Protein AF-A0A2G2XUZ1-F1 (afdb_monomer)

Solvent-accessible surface area (backbone atoms only — not comparable to full-atom values): 5149 Å² total; per-residue (Å²): 131,86,77,81,63,72,85,73,57,52,65,73,58,46,40,56,50,50,75,66,54,84,50,68,68,59,45,51,59,49,35,68,72,42,72,66,45,32,66,45,54,55,56,80,91,45,57,86,70,44,77,84,48,66,64,47,69,61,81,85,86,74,97,62,103,68,83,64,71,45,66,75,82,77,83,80,130

Nearest PDB structures (foldseek):
  2p1n-assembly3_B  TM=9.030E-0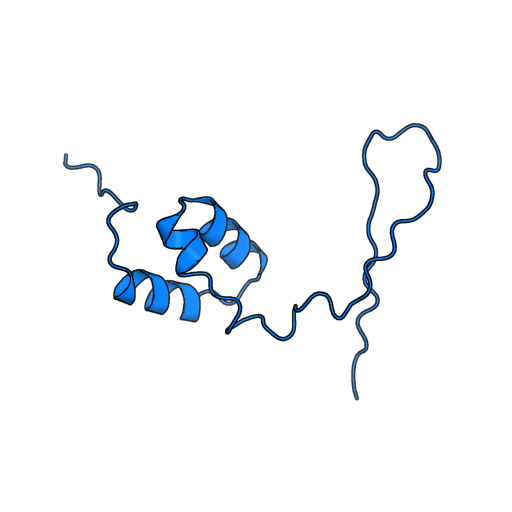1  e=3.664E-01  Arabidopsis thaliana
  6bro-assembly2_D  TM=7.745E-01  e=8.208E-01  Oryza sativa Japonica Group
  6bro-assembly1_B  TM=7.752E-01  e=9.389E-01  Oryza sativa Japonica Group
  7sa1-assembly2_D  TM=7.728E-01  e=1.074E+00  Oryza sativa Japonica Group
  6brq-assembly2_D  TM=7.975E-01  e=2.573E+00  Oryza sativa Japonica Group

Structure (mmCIF, N/CA/C/O backbone):
data_AF-A0A2G2XUZ1-F1
#
_entry.id   AF-A0A2G2XUZ1-F1
#
loop_
_atom_site.group_PDB
_atom_site.id
_atom_site.type_symbol
_atom_site.label_atom_id
_atom_site.label_alt_id
_atom_site.label_comp_id
_atom_site.label_asym_id
_atom_site.label_entity_id
_atom_site.label_seq_id
_atom_site.pdbx_PDB_ins_code
_atom_site.Cartn_x
_atom_site.Cartn_y
_atom_site.Cartn_z
_atom_site.occupancy
_atom_site.B_iso_or_equiv
_atom_site.auth_seq_id
_atom_site.auth_comp_id
_atom_site.auth_asym_id
_atom_site.auth_atom_id
_atom_site.pdbx_PDB_model_num
ATOM 1 N N . MET A 1 1 ? -32.850 -4.456 -7.385 1.00 47.56 1 MET A N 1
ATOM 2 C CA . MET A 1 1 ? -31.601 -5.149 -7.006 1.00 47.56 1 MET A CA 1
ATOM 3 C C . MET A 1 1 ? -30.657 -4.081 -6.486 1.00 47.56 1 MET A C 1
ATOM 5 O O . MET A 1 1 ? -30.265 -3.226 -7.268 1.00 47.56 1 MET A O 1
ATOM 9 N N . ALA A 1 2 ? -30.433 -4.010 -5.173 1.00 63.75 2 ALA A N 1
ATOM 10 C CA . ALA A 1 2 ? -29.563 -2.981 -4.608 1.00 63.75 2 ALA A CA 1
ATOM 11 C C . ALA A 1 2 ? -28.125 -3.265 -5.052 1.00 63.75 2 ALA A C 1
ATOM 13 O O . ALA A 1 2 ? -27.606 -4.356 -4.819 1.00 63.75 2 ALA A O 1
ATOM 14 N N . VAL A 1 3 ? -27.510 -2.311 -5.746 1.00 68.31 3 VAL A N 1
ATOM 15 C CA . VAL A 1 3 ? -26.097 -2.393 -6.109 1.00 68.31 3 VAL A CA 1
ATOM 16 C C . VAL A 1 3 ? -25.322 -2.193 -4.813 1.00 68.31 3 VAL A C 1
ATOM 18 O O . VAL A 1 3 ? -25.466 -1.156 -4.171 1.00 68.31 3 VAL A O 1
ATOM 21 N N . ALA A 1 4 ? -24.567 -3.203 -4.381 1.00 73.06 4 ALA A N 1
ATOM 22 C CA . ALA A 1 4 ? -23.761 -3.089 -3.173 1.00 73.06 4 ALA A CA 1
ATOM 23 C C . ALA A 1 4 ? -22.747 -1.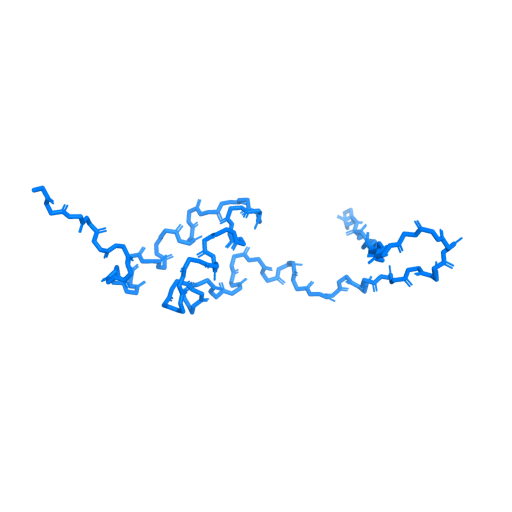951 -3.357 1.00 73.06 4 ALA A C 1
ATOM 25 O O . ALA A 1 4 ? -21.876 -2.025 -4.228 1.00 73.06 4 ALA A O 1
ATOM 26 N N . ASN A 1 5 ? -22.882 -0.885 -2.563 1.00 77.19 5 ASN A N 1
ATOM 27 C CA . ASN A 1 5 ? -21.981 0.256 -2.626 1.00 77.19 5 ASN A CA 1
ATOM 28 C C . ASN A 1 5 ? -20.694 -0.052 -1.853 1.00 77.19 5 ASN A C 1
ATOM 30 O O . ASN A 1 5 ? -20.528 0.316 -0.693 1.00 77.19 5 ASN A O 1
ATOM 34 N N . TRP A 1 6 ? -19.760 -0.733 -2.513 1.00 75.44 6 TRP A N 1
ATOM 35 C CA . TRP A 1 6 ? -18.448 -1.059 -1.948 1.00 75.44 6 TRP A CA 1
ATOM 36 C C . TRP A 1 6 ? -17.616 0.180 -1.572 1.00 75.44 6 TRP A C 1
ATOM 38 O O . TRP A 1 6 ? -16.669 0.063 -0.796 1.00 75.44 6 TRP A O 1
ATOM 48 N N . ALA A 1 7 ? -17.973 1.374 -2.063 1.00 73.50 7 ALA A N 1
ATOM 49 C CA . ALA A 1 7 ? -17.322 2.617 -1.652 1.00 73.50 7 ALA A CA 1
ATOM 50 C C . ALA A 1 7 ? -17.663 3.024 -0.205 1.00 73.50 7 ALA A C 1
ATOM 52 O O . ALA A 1 7 ? -16.869 3.719 0.424 1.00 73.50 7 ALA A O 1
ATOM 53 N N . GLU A 1 8 ? -18.796 2.558 0.330 1.00 77.50 8 GLU A N 1
ATOM 54 C CA . GLU A 1 8 ? -19.243 2.791 1.714 1.00 77.50 8 GLU A CA 1
ATOM 55 C C . GLU A 1 8 ? -18.799 1.686 2.682 1.00 77.50 8 GLU A C 1
ATOM 57 O O . GLU A 1 8 ? -19.224 1.651 3.838 1.00 77.50 8 GLU A O 1
ATOM 62 N N . LEU A 1 9 ? -17.934 0.770 2.231 1.00 81.19 9 LEU A N 1
ATOM 63 C CA . LEU A 1 9 ? -17.374 -0.259 3.095 1.00 81.19 9 LEU A CA 1
ATOM 64 C C . LEU A 1 9 ? -16.701 0.396 4.310 1.00 81.19 9 LEU A C 1
ATOM 66 O O . LEU A 1 9 ? -15.893 1.317 4.161 1.00 81.19 9 LEU A O 1
ATOM 70 N N . SER A 1 10 ? -17.024 -0.083 5.514 1.00 85.69 10 SER A N 1
ATOM 71 C CA . SER A 1 10 ? -16.428 0.468 6.728 1.00 85.69 10 SER A CA 1
ATOM 72 C C . SER A 1 10 ? -14.908 0.316 6.695 1.00 85.69 10 SER A C 1
ATOM 74 O O . SER A 1 10 ? -14.355 -0.638 6.130 1.00 85.69 10 SER A O 1
ATOM 76 N N . LYS A 1 11 ? -14.219 1.271 7.319 1.00 82.38 11 LYS A N 1
ATOM 77 C CA . LYS A 1 11 ? -12.759 1.258 7.399 1.00 82.38 11 LYS A CA 1
ATOM 78 C C . LYS A 1 11 ? -12.250 -0.023 8.066 1.00 82.38 11 LYS A C 1
ATOM 80 O O . LYS A 1 11 ? -11.366 -0.675 7.527 1.00 82.38 11 LYS A O 1
ATOM 85 N N . ASP A 1 12 ? -12.889 -0.444 9.155 1.00 84.88 12 ASP A N 1
ATOM 86 C CA . ASP A 1 12 ? -12.517 -1.655 9.894 1.00 84.88 12 ASP A CA 1
ATOM 87 C C . ASP A 1 12 ? -12.569 -2.914 9.017 1.00 84.88 12 ASP A C 1
ATOM 89 O O . ASP A 1 12 ? -11.684 -3.769 9.078 1.00 84.88 12 ASP A O 1
ATOM 93 N N . LEU A 1 13 ? -13.588 -3.022 8.159 1.00 86.06 13 LEU A N 1
ATOM 94 C CA . LEU A 1 13 ? -13.725 -4.152 7.246 1.00 86.06 13 LEU A CA 1
ATOM 95 C C . LEU A 1 13 ? -12.708 -4.076 6.100 1.00 86.06 13 LEU A C 1
ATOM 97 O O . LEU A 1 13 ? -12.106 -5.091 5.747 1.00 86.06 13 LEU A O 1
ATOM 101 N N . SER A 1 14 ? -12.468 -2.876 5.570 1.00 83.75 14 SER A N 1
ATOM 102 C CA . SER A 1 14 ? -11.434 -2.620 4.558 1.00 83.75 14 SER A CA 1
ATOM 103 C C . SER A 1 14 ? -10.043 -3.015 5.064 1.00 83.75 14 SER A C 1
ATOM 105 O O . SER A 1 14 ? -9.284 -3.674 4.350 1.00 83.75 14 SER A O 1
ATOM 107 N N . ASP A 1 15 ? -9.738 -2.705 6.323 1.00 83.12 15 ASP A N 1
ATOM 108 C CA . ASP A 1 15 ? -8.464 -3.036 6.962 1.00 83.12 15 ASP A CA 1
ATOM 109 C C . ASP A 1 15 ? -8.301 -4.559 7.143 1.00 83.12 15 ASP A C 1
ATOM 111 O O . ASP A 1 15 ? -7.205 -5.102 6.969 1.00 83.12 15 ASP A O 1
ATOM 115 N N . VAL A 1 16 ? -9.388 -5.283 7.445 1.00 87.00 16 VAL A N 1
ATOM 116 C CA . VAL A 1 16 ? -9.383 -6.758 7.499 1.00 87.00 16 VAL A CA 1
ATOM 117 C C . VAL A 1 16 ? -9.169 -7.373 6.115 1.00 87.00 16 VAL A C 1
ATOM 119 O O . VAL A 1 16 ? -8.443 -8.364 6.006 1.00 87.00 16 VAL A O 1
ATOM 122 N N . ILE A 1 17 ? -9.770 -6.807 5.065 1.00 85.81 17 ILE A N 1
ATOM 123 C CA . ILE A 1 17 ? -9.579 -7.277 3.685 1.00 85.81 17 ILE A CA 1
ATOM 124 C C . ILE A 1 17 ? -8.127 -7.068 3.260 1.00 85.81 17 ILE A C 1
ATOM 126 O O . ILE A 1 17 ? -7.484 -8.024 2.828 1.00 85.81 17 ILE A O 1
ATOM 130 N N . VAL A 1 18 ? -7.580 -5.866 3.459 1.00 84.00 18 VAL A N 1
ATOM 131 C CA . VAL A 1 18 ? -6.188 -5.532 3.114 1.00 84.00 18 VAL A CA 1
ATOM 132 C C . VAL A 1 18 ? -5.191 -6.486 3.766 1.00 84.00 18 VAL A C 1
ATOM 134 O O . VAL A 1 18 ? -4.258 -6.934 3.106 1.00 84.00 18 VAL A O 1
ATOM 137 N N . LYS A 1 19 ? -5.402 -6.868 5.032 1.00 83.88 19 LYS A N 1
ATOM 138 C CA . LYS A 1 19 ? -4.554 -7.851 5.737 1.00 83.88 19 LYS A CA 1
ATOM 139 C C . LYS A 1 19 ? -4.589 -9.257 5.128 1.00 83.88 19 LYS A C 1
ATOM 141 O O . LYS A 1 19 ? -3.705 -10.063 5.408 1.00 83.88 19 LYS A O 1
ATOM 146 N N . ARG A 1 20 ? -5.609 -9.580 4.330 1.00 86.12 20 ARG A N 1
ATOM 147 C CA . ARG A 1 20 ? -5.751 -10.877 3.647 1.00 86.12 20 ARG A CA 1
ATOM 148 C C . ARG A 1 20 ? -5.187 -10.861 2.227 1.00 86.12 20 ARG A C 1
ATOM 150 O O . ARG A 1 20 ? -4.981 -11.937 1.667 1.00 86.12 20 ARG A O 1
ATOM 157 N N . VAL A 1 21 ? -4.919 -9.684 1.662 1.00 84.69 21 VAL A N 1
ATOM 158 C CA . VAL A 1 21 ? -4.309 -9.536 0.339 1.00 84.69 21 VAL A CA 1
ATOM 159 C C . VAL A 1 21 ? -2.815 -9.846 0.436 1.00 84.69 21 VAL A C 1
ATOM 161 O O . VAL A 1 21 ? -2.056 -9.123 1.075 1.00 84.69 21 VAL A O 1
ATOM 164 N N . LYS A 1 22 ? -2.398 -10.958 -0.179 1.00 81.19 22 LYS A N 1
ATOM 165 C CA . LYS A 1 22 ? -1.016 -11.469 -0.097 1.00 81.19 22 LYS A CA 1
ATOM 166 C C . LYS A 1 22 ? -0.137 -11.047 -1.273 1.00 81.19 22 LYS A C 1
ATOM 168 O O . LYS A 1 22 ? 1.083 -11.029 -1.133 1.00 81.19 22 LYS A O 1
ATOM 173 N N . LEU A 1 23 ? -0.745 -10.754 -2.421 1.00 81.75 23 LEU A N 1
ATOM 174 C CA . LEU A 1 23 ? -0.049 -10.351 -3.639 1.00 81.75 23 LEU A CA 1
ATOM 175 C C . LEU A 1 23 ? -0.014 -8.829 -3.749 1.00 81.75 23 LEU A C 1
ATOM 177 O O . LEU A 1 23 ? -0.975 -8.143 -3.397 1.00 81.75 23 LEU A O 1
ATOM 181 N N . ILE A 1 24 ? 1.107 -8.295 -4.232 1.00 77.88 24 ILE A N 1
ATOM 182 C CA . ILE A 1 24 ? 1.281 -6.845 -4.362 1.00 77.88 24 ILE A CA 1
ATOM 183 C C . ILE A 1 24 ? 0.418 -6.285 -5.493 1.00 77.88 24 ILE A C 1
ATOM 185 O O . ILE A 1 24 ? -0.089 -5.171 -5.389 1.00 77.88 24 ILE A O 1
ATOM 189 N N . GLU A 1 25 ? 0.215 -7.066 -6.549 1.00 81.56 25 GLU A N 1
ATOM 190 C CA . GLU A 1 25 ? -0.626 -6.719 -7.689 1.00 81.56 25 GLU A CA 1
ATOM 191 C C . GLU A 1 25 ? -2.076 -6.515 -7.235 1.00 81.56 25 GLU A C 1
ATOM 193 O O . GLU A 1 25 ? -2.682 -5.483 -7.527 1.00 81.56 25 GLU A O 1
ATOM 198 N N . ASP A 1 26 ? -2.585 -7.442 -6.422 1.00 83.56 26 ASP A N 1
ATOM 199 C CA . ASP A 1 26 ? -3.924 -7.371 -5.835 1.00 83.56 26 ASP A CA 1
ATOM 200 C C . ASP A 1 26 ? -4.052 -6.198 -4.855 1.00 83.56 26 ASP A C 1
ATOM 202 O O . ASP A 1 26 ? -5.087 -5.534 -4.792 1.00 83.56 26 ASP A O 1
ATOM 206 N N . PHE A 1 27 ? -2.987 -5.896 -4.107 1.00 83.81 27 PHE A N 1
ATOM 207 C CA . PHE A 1 27 ? -2.961 -4.750 -3.198 1.00 83.81 27 PHE A CA 1
ATOM 208 C C . PHE A 1 27 ? -2.995 -3.419 -3.957 1.00 83.81 27 PHE A C 1
ATOM 210 O O . PHE A 1 27 ? -3.721 -2.498 -3.572 1.00 83.81 27 PHE A O 1
ATOM 217 N N . ILE A 1 28 ? -2.256 -3.319 -5.068 1.00 82.81 28 ILE A N 1
ATOM 218 C CA . ILE A 1 28 ? -2.308 -2.156 -5.959 1.00 82.81 28 ILE A CA 1
ATOM 219 C C . ILE A 1 28 ? -3.719 -2.017 -6.534 1.00 82.81 28 ILE A C 1
ATOM 221 O O . ILE A 1 28 ? -4.291 -0.929 -6.432 1.00 82.81 28 ILE A O 1
ATOM 225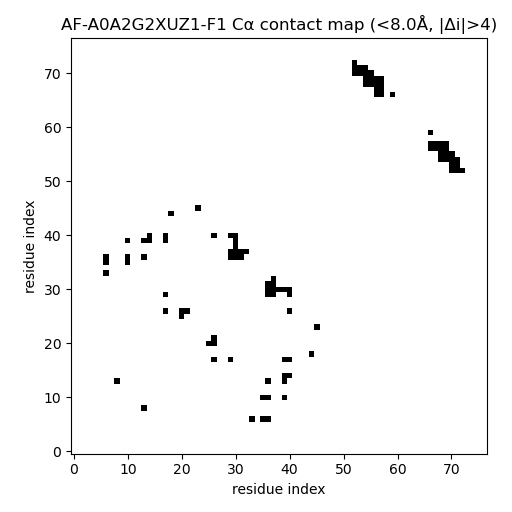 N N . ALA A 1 29 ? -4.300 -3.103 -7.055 1.00 86.25 29 ALA A N 1
ATOM 226 C CA . ALA A 1 29 ? -5.659 -3.113 -7.595 1.00 86.25 29 ALA A CA 1
ATOM 227 C C . ALA A 1 29 ? -6.699 -2.661 -6.552 1.00 86.25 29 ALA A C 1
ATOM 229 O O . ALA A 1 29 ? -7.565 -1.843 -6.857 1.00 86.25 29 ALA A O 1
ATOM 230 N N . PHE A 1 30 ? -6.565 -3.106 -5.299 1.00 85.19 30 PHE A N 1
ATOM 231 C CA . PHE A 1 30 ? -7.406 -2.662 -4.184 1.00 85.19 30 PHE A CA 1
ATOM 232 C C . PHE A 1 30 ? -7.273 -1.150 -3.920 1.00 85.19 30 PHE A C 1
ATOM 234 O O . PHE A 1 30 ? -8.269 -0.443 -3.759 1.00 85.19 30 PHE A O 1
ATOM 241 N N . SER A 1 31 ? -6.045 -0.623 -3.917 1.00 83.88 31 SER A N 1
ATOM 242 C CA . SER A 1 31 ? -5.756 0.781 -3.574 1.00 83.88 31 SER A CA 1
ATOM 243 C C . SER A 1 31 ? -6.231 1.820 -4.606 1.00 83.88 31 SER A C 1
ATOM 245 O O . SER A 1 31 ? -6.219 3.025 -4.325 1.00 83.88 31 SER A O 1
ATOM 247 N N . VAL A 1 32 ? -6.629 1.383 -5.807 1.00 85.88 32 VAL A N 1
ATOM 248 C CA . VAL A 1 32 ? -7.075 2.271 -6.895 1.00 85.88 32 VAL A CA 1
ATOM 249 C C . VAL A 1 32 ? -8.595 2.315 -7.077 1.00 85.88 32 VAL A C 1
ATOM 251 O O . VAL A 1 32 ? -9.063 3.082 -7.912 1.00 85.88 32 VAL A O 1
ATOM 254 N N . VAL A 1 33 ? -9.367 1.567 -6.278 1.00 83.50 33 VAL A N 1
ATOM 255 C CA . VAL A 1 33 ? -10.842 1.538 -6.357 1.00 83.50 33 VAL A CA 1
ATOM 256 C C . VAL A 1 33 ? -11.460 2.883 -5.959 1.00 83.50 33 VAL A C 1
ATOM 258 O O . VAL A 1 33 ? -12.256 3.450 -6.703 1.00 83.50 33 VAL A O 1
ATOM 261 N N . CYS A 1 34 ? -11.106 3.408 -4.782 1.00 85.25 34 CYS A N 1
ATOM 262 C CA . CYS A 1 34 ? -11.552 4.718 -4.304 1.00 85.25 34 CYS A CA 1
ATOM 263 C C . CYS A 1 34 ? -10.606 5.274 -3.225 1.00 85.25 34 CYS A C 1
ATOM 265 O O . CYS A 1 34 ? -9.743 4.566 -2.701 1.00 85.25 34 CYS A O 1
ATOM 267 N N . THR A 1 35 ? -10.785 6.545 -2.852 1.00 84.44 35 THR A N 1
ATOM 268 C CA . THR A 1 35 ? -9.956 7.214 -1.832 1.00 84.44 35 THR A CA 1
ATOM 269 C C . THR A 1 35 ? -10.027 6.533 -0.463 1.00 84.44 35 THR A C 1
ATOM 271 O O . THR A 1 35 ? -9.009 6.433 0.217 1.00 84.44 35 THR A O 1
ATOM 274 N N . SER A 1 36 ? -11.200 6.026 -0.064 1.00 82.56 36 SER A N 1
ATOM 275 C CA . SER A 1 36 ? -11.366 5.311 1.212 1.00 82.56 36 SER A CA 1
ATOM 276 C C . SER A 1 36 ? -10.500 4.044 1.256 1.00 82.56 36 SER A C 1
ATOM 278 O O . SER A 1 36 ? -9.702 3.859 2.174 1.00 82.56 36 SER A O 1
ATOM 280 N N . TRP A 1 37 ? -10.555 3.234 0.196 1.00 85.12 37 TRP A N 1
ATOM 281 C CA . TRP A 1 37 ? -9.785 1.992 0.082 1.00 85.12 37 TRP A CA 1
ATOM 282 C C . TRP A 1 37 ? -8.284 2.258 -0.010 1.00 85.12 37 TRP A C 1
ATOM 284 O O . TRP A 1 37 ? -7.492 1.576 0.640 1.00 85.12 37 TRP A O 1
ATOM 294 N N . ARG A 1 38 ? -7.882 3.308 -0.735 1.00 84.69 38 ARG A N 1
ATOM 295 C CA . ARG A 1 38 ? -6.489 3.770 -0.759 1.00 84.69 38 ARG A CA 1
ATOM 296 C C . ARG A 1 38 ? -5.965 4.101 0.641 1.00 84.69 38 ARG A C 1
ATOM 298 O O . ARG A 1 38 ? -4.830 3.760 0.952 1.00 84.69 38 ARG A O 1
ATOM 305 N N . ASN A 1 39 ? -6.778 4.744 1.479 1.00 82.00 39 ASN A N 1
ATOM 306 C CA . ASN A 1 39 ? -6.387 5.111 2.841 1.00 82.00 39 ASN A CA 1
ATOM 307 C C . ASN A 1 39 ? -6.307 3.895 3.783 1.00 82.00 39 ASN A C 1
ATOM 309 O O . ASN A 1 39 ? -5.483 3.893 4.697 1.00 82.00 39 ASN A O 1
ATOM 313 N N . SER A 1 40 ? -7.125 2.862 3.557 1.00 81.00 40 SER A N 1
ATOM 314 C CA . SER A 1 40 ? -7.029 1.570 4.260 1.00 81.00 40 SER A CA 1
ATOM 315 C C . SER A 1 40 ? -5.863 0.707 3.779 1.00 81.00 40 SER A C 1
ATOM 317 O O . SER A 1 40 ? -5.312 -0.076 4.550 1.00 81.00 40 SER A O 1
ATOM 319 N N . ALA A 1 41 ? -5.413 0.893 2.537 1.00 77.06 41 ALA A N 1
ATOM 320 C CA . ALA A 1 41 ? -4.189 0.311 1.992 1.00 77.06 41 ALA A CA 1
ATOM 321 C C . ALA A 1 41 ? -2.926 0.982 2.581 1.00 77.06 41 ALA A C 1
ATOM 323 O O . ALA A 1 41 ? -2.023 1.423 1.867 1.00 77.06 41 ALA A O 1
ATOM 324 N N . THR A 1 42 ? -2.850 1.076 3.910 1.00 69.25 42 THR A N 1
ATOM 325 C CA . THR A 1 42 ? -1.642 1.508 4.613 1.00 69.25 42 THR A CA 1
ATOM 326 C C . THR A 1 42 ? -0.567 0.441 4.432 1.00 69.25 42 THR A C 1
ATOM 328 O O . THR A 1 42 ? -0.820 -0.753 4.581 1.00 69.25 42 THR A O 1
ATOM 331 N N . LYS A 1 43 ? 0.645 0.875 4.069 1.00 60.56 43 LYS A N 1
ATOM 332 C CA . LYS A 1 43 ? 1.780 0.037 3.637 1.00 60.56 43 LYS A CA 1
ATOM 333 C C . LYS A 1 43 ? 2.241 -1.044 4.627 1.00 60.56 43 LYS A C 1
ATOM 335 O O . LYS A 1 43 ? 3.109 -1.816 4.254 1.00 60.56 43 LYS A O 1
ATOM 340 N N . ALA A 1 44 ? 1.625 -1.192 5.798 1.00 58.16 44 ALA A N 1
ATOM 341 C CA . ALA A 1 44 ? 2.036 -2.102 6.866 1.00 58.16 44 ALA A CA 1
ATOM 342 C C . ALA A 1 44 ? 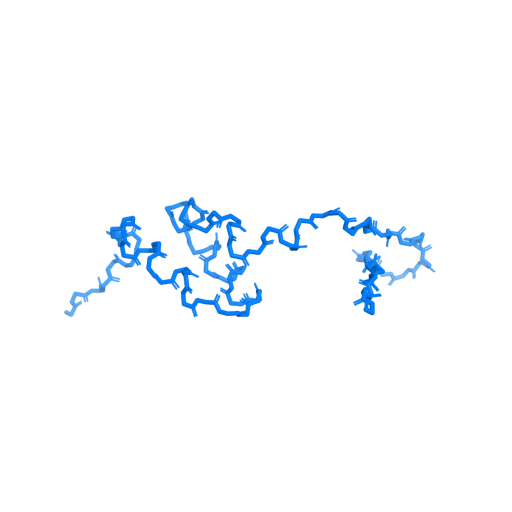2.307 -3.557 6.417 1.00 58.16 44 ALA A C 1
ATOM 344 O O . ALA A 1 44 ? 3.251 -4.175 6.897 1.00 58.16 44 ALA A O 1
ATOM 345 N N . ASN A 1 45 ? 1.538 -4.114 5.468 1.00 60.94 45 ASN A N 1
ATOM 346 C CA . ASN A 1 45 ? 1.783 -5.482 4.962 1.00 60.94 45 ASN A CA 1
ATOM 347 C C . ASN A 1 45 ? 2.954 -5.570 3.964 1.00 60.94 45 ASN A C 1
ATOM 349 O O . ASN A 1 45 ? 3.507 -6.643 3.734 1.00 60.94 45 ASN A O 1
ATOM 353 N N . PHE A 1 46 ? 3.336 -4.442 3.371 1.00 65.75 46 PHE A N 1
ATOM 354 C CA . PHE A 1 46 ? 4.335 -4.329 2.314 1.00 65.75 46 P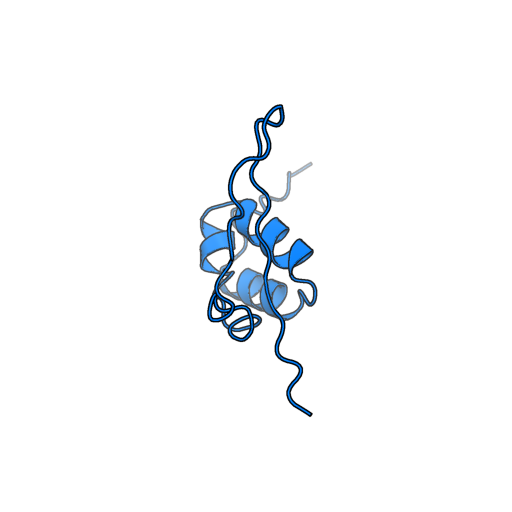HE A CA 1
ATOM 355 C C . PHE A 1 46 ? 5.413 -3.292 2.655 1.00 65.75 46 PHE A C 1
ATOM 357 O O . PHE A 1 46 ? 6.056 -2.758 1.756 1.00 65.75 46 PHE A O 1
ATOM 364 N N . ASP A 1 47 ? 5.668 -3.024 3.938 1.00 60.12 47 ASP A N 1
ATOM 365 C CA . ASP A 1 47 ? 6.718 -2.088 4.367 1.00 60.12 47 ASP A CA 1
ATOM 366 C C . ASP A 1 47 ? 8.114 -2.551 3.904 1.00 60.12 47 ASP A C 1
ATOM 368 O O . ASP A 1 47 ? 9.001 -1.734 3.658 1.00 60.12 47 ASP A O 1
ATOM 372 N N . PHE A 1 48 ? 8.294 -3.854 3.657 1.00 56.41 48 PHE A N 1
ATOM 373 C CA . PHE A 1 48 ? 9.464 -4.419 2.968 1.00 56.41 48 PHE A CA 1
ATOM 374 C C . PHE A 1 48 ? 9.589 -3.961 1.498 1.00 56.41 48 PHE A C 1
ATOM 376 O O . PHE A 1 48 ? 10.700 -3.816 0.993 1.00 56.41 48 PHE A O 1
ATOM 383 N N . LEU A 1 49 ? 8.466 -3.698 0.822 1.00 54.72 49 LEU A N 1
ATOM 384 C CA . LEU A 1 49 ? 8.402 -3.124 -0.529 1.00 54.72 49 LEU A CA 1
ATOM 385 C C . LEU A 1 49 ? 8.500 -1.597 -0.523 1.00 54.72 49 LEU A C 1
ATOM 387 O O . LEU A 1 49 ? 8.288 -0.955 -1.556 1.00 54.72 49 LEU A O 1
ATOM 391 N N . SER A 1 50 ? 8.839 -1.004 0.626 1.00 54.78 50 SER A N 1
ATOM 392 C CA . SER A 1 50 ? 9.432 0.324 0.679 1.00 54.78 50 SER A CA 1
ATOM 393 C C . SER A 1 50 ? 10.392 0.513 -0.508 1.00 54.78 50 SER A C 1
ATOM 395 O O . SER A 1 50 ? 11.151 -0.406 -0.835 1.00 54.78 50 SER A O 1
ATOM 397 N N . PRO A 1 51 ? 10.415 1.692 -1.154 1.00 57.56 51 PRO A N 1
ATOM 398 C CA . PRO A 1 51 ? 11.325 1.987 -2.258 1.00 57.56 51 PRO A CA 1
ATOM 399 C C . PRO A 1 51 ? 12.792 2.092 -1.791 1.00 57.56 51 PRO A C 1
ATOM 401 O O . PRO A 1 51 ? 13.593 2.795 -2.393 1.00 57.56 51 PRO A O 1
ATOM 404 N N . GLN A 1 52 ? 13.181 1.376 -0.731 1.00 55.16 52 GLN A N 1
ATOM 405 C CA . GLN A 1 52 ? 14.575 1.091 -0.405 1.00 55.16 52 GLN A CA 1
ATOM 406 C C . GLN A 1 52 ? 15.298 0.357 -1.537 1.00 55.16 52 GLN A C 1
ATOM 408 O O . GLN A 1 52 ? 16.525 0.300 -1.535 1.00 55.16 52 GLN A O 1
ATOM 413 N N . LEU A 1 53 ? 14.572 -0.206 -2.507 1.00 57.2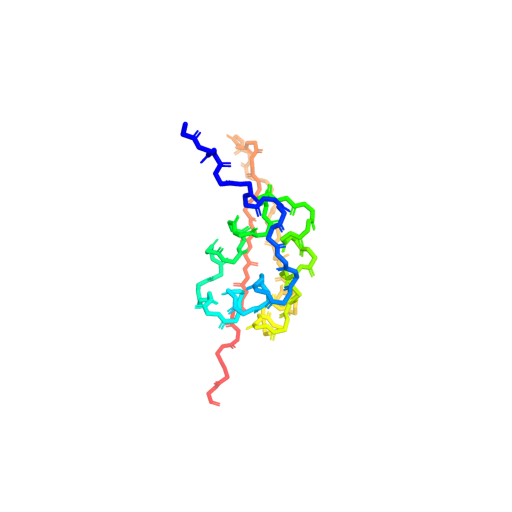8 53 LEU A N 1
ATOM 414 C CA . LEU A 1 53 ? 15.163 -0.609 -3.771 1.00 57.28 53 LEU A CA 1
ATOM 415 C C . LEU A 1 53 ? 15.266 0.621 -4.678 1.00 57.28 53 LEU A C 1
ATOM 417 O O . LEU A 1 53 ? 14.243 1.015 -5.241 1.00 57.28 53 LEU A O 1
ATOM 421 N N . PRO A 1 54 ? 16.461 1.222 -4.853 1.00 63.97 54 PRO A N 1
ATOM 422 C CA . PRO A 1 54 ? 16.631 2.285 -5.829 1.00 63.97 54 PRO A CA 1
ATOM 423 C C . PRO A 1 54 ? 16.186 1.761 -7.196 1.00 63.97 54 PRO A C 1
ATOM 425 O O . PRO A 1 54 ? 16.748 0.793 -7.716 1.00 63.97 54 PRO A O 1
ATOM 428 N N . LEU A 1 55 ? 15.132 2.373 -7.739 1.00 72.44 55 LEU A N 1
ATOM 429 C CA . LEU A 1 55 ? 14.654 2.094 -9.084 1.0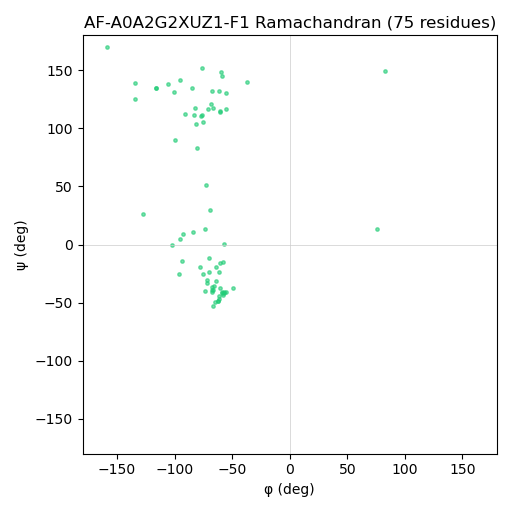0 72.44 55 LEU A CA 1
ATOM 430 C C . LEU A 1 55 ? 15.594 2.795 -10.060 1.00 72.44 55 LEU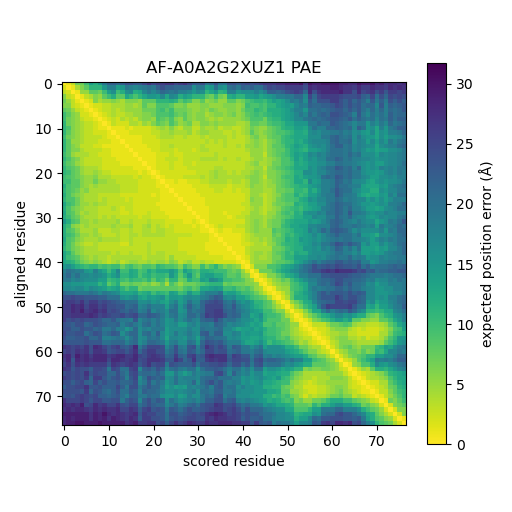 A C 1
ATOM 432 O O . LEU A 1 55 ? 15.627 4.022 -10.134 1.00 72.44 55 LEU A O 1
ATOM 436 N N . LEU A 1 56 ? 16.376 2.015 -10.798 1.00 77.56 56 LEU A N 1
ATOM 437 C CA . LEU A 1 56 ? 17.236 2.544 -11.845 1.00 77.56 56 LEU A CA 1
ATOM 438 C C . LEU A 1 56 ? 16.406 2.717 -13.117 1.00 77.56 56 LEU A C 1
ATOM 440 O O . LEU A 1 56 ? 15.984 1.733 -13.727 1.00 77.56 56 LEU A O 1
ATOM 444 N N . MET A 1 57 ? 16.181 3.967 -13.514 1.00 82.44 57 MET A N 1
ATOM 445 C CA . MET A 1 57 ? 15.670 4.305 -14.839 1.00 82.44 57 MET A CA 1
ATOM 446 C C . MET A 1 57 ? 16.847 4.318 -15.814 1.00 82.44 57 MET A C 1
ATOM 448 O O . MET A 1 57 ? 17.779 5.102 -15.640 1.00 82.44 57 MET A O 1
ATOM 452 N N . LEU A 1 58 ? 16.836 3.439 -16.815 1.00 79.50 58 LEU A N 1
ATOM 453 C CA . LEU A 1 58 ? 17.872 3.460 -17.851 1.00 79.50 58 LEU A CA 1
ATOM 454 C C . LEU A 1 58 ? 17.624 4.607 -18.836 1.00 79.50 58 LEU A C 1
ATOM 456 O O . LEU A 1 58 ? 16.485 5.036 -19.036 1.00 79.50 58 LEU A O 1
ATOM 460 N N . ALA A 1 59 ? 18.708 5.101 -19.439 1.00 77.88 59 ALA A N 1
ATOM 461 C CA . ALA A 1 59 ? 18.625 6.070 -20.521 1.00 77.88 59 ALA A CA 1
ATOM 462 C C . ALA A 1 59 ? 17.821 5.494 -21.691 1.00 77.88 59 ALA A C 1
ATOM 464 O O . ALA A 1 59 ? 17.864 4.291 -21.967 1.00 77.88 59 ALA A O 1
ATOM 465 N N . ASP A 1 60 ? 17.083 6.377 -22.350 1.00 76.19 60 ASP A N 1
ATOM 466 C CA . ASP A 1 60 ? 16.269 6.039 -23.503 1.00 76.19 60 ASP A CA 1
ATOM 467 C C . ASP A 1 60 ? 17.160 5.513 -24.640 1.00 76.19 60 ASP A C 1
ATOM 469 O O . ASP A 1 60 ? 18.202 6.101 -24.938 1.00 76.19 60 ASP A O 1
ATOM 473 N N . LYS A 1 61 ? 16.778 4.380 -25.237 1.00 67.62 61 LYS A N 1
ATOM 474 C CA . LYS A 1 61 ? 17.462 3.823 -26.417 1.00 67.62 61 LYS A CA 1
ATOM 475 C C . LYS A 1 61 ? 16.797 4.236 -27.733 1.00 67.62 61 LYS A C 1
ATOM 477 O O . LYS A 1 61 ? 17.277 3.826 -28.786 1.00 67.62 61 LYS A O 1
ATOM 482 N N . GLY A 1 62 ? 15.777 5.090 -27.670 1.00 72.56 62 GLY A N 1
ATOM 483 C CA . GLY A 1 62 ? 15.017 5.540 -28.824 1.00 72.56 62 GLY A CA 1
ATOM 484 C C . GLY A 1 62 ? 13.926 4.546 -29.220 1.00 72.56 62 GLY A C 1
ATOM 485 O O . GLY A 1 62 ? 14.063 3.335 -29.044 1.00 72.56 62 GLY A O 1
ATOM 486 N N . ASP A 1 63 ? 12.857 5.117 -29.773 1.00 67.94 63 ASP A N 1
ATOM 487 C CA . ASP A 1 63 ? 11.686 4.480 -30.395 1.00 67.94 63 ASP A CA 1
ATOM 488 C C . ASP A 1 63 ? 10.627 3.844 -29.470 1.00 67.94 63 ASP A C 1
ATOM 490 O O . ASP A 1 63 ? 9.731 3.139 -29.928 1.00 67.94 63 ASP A O 1
ATOM 494 N N . VAL A 1 64 ? 10.665 4.118 -28.159 1.00 68.06 64 VAL A N 1
ATOM 495 C CA . VAL A 1 64 ? 9.592 3.718 -27.229 1.00 68.06 64 VAL A CA 1
ATOM 496 C C . VAL A 1 64 ? 9.203 4.849 -26.278 1.00 68.06 64 VAL A C 1
ATOM 498 O O . VAL A 1 64 ? 10.027 5.351 -25.524 1.00 68.06 64 VAL A O 1
ATOM 501 N N . ASP A 1 65 ? 7.910 5.187 -26.244 1.00 77.38 65 ASP A N 1
ATOM 502 C CA . ASP A 1 65 ? 7.326 6.241 -25.389 1.00 77.38 65 ASP A CA 1
ATOM 503 C C . ASP A 1 65 ? 7.220 5.847 -23.896 1.00 77.38 65 ASP A C 1
ATOM 505 O O . ASP A 1 65 ? 6.534 6.478 -23.095 1.00 77.38 65 ASP A O 1
ATOM 509 N N . TYR A 1 66 ? 7.881 4.762 -23.479 1.00 70.62 66 TYR A N 1
ATOM 510 C CA . TYR A 1 66 ? 7.874 4.315 -22.088 1.00 70.62 66 TYR A CA 1
ATOM 511 C C . TYR A 1 66 ? 9.276 3.945 -21.602 1.00 70.62 66 TYR A C 1
ATOM 513 O O . TYR A 1 66 ? 10.062 3.291 -22.289 1.00 70.62 66 TYR A O 1
ATOM 521 N N . ARG A 1 67 ? 9.585 4.335 -20.359 1.00 73.38 67 ARG A N 1
ATOM 522 C CA . ARG A 1 67 ? 10.876 4.071 -19.709 1.00 73.38 67 ARG A CA 1
ATOM 523 C C . ARG A 1 67 ? 10.775 2.884 -18.759 1.00 73.38 67 ARG A C 1
ATOM 525 O O . ARG A 1 67 ? 9.879 2.815 -17.921 1.00 73.38 67 ARG A O 1
ATOM 532 N N . LYS A 1 68 ? 11.717 1.946 -18.877 1.00 76.62 68 LYS A N 1
ATOM 533 C CA . LYS A 1 68 ? 11.799 0.767 -18.003 1.00 76.62 68 LYS A CA 1
ATOM 534 C C . LYS A 1 68 ? 12.555 1.108 -16.717 1.00 76.62 68 LYS A C 1
ATOM 536 O O . LYS A 1 68 ? 13.632 1.704 -16.764 1.00 76.62 68 LYS A O 1
ATOM 541 N N . PHE A 1 69 ? 12.008 0.674 -15.585 1.00 75.94 69 PHE A N 1
ATOM 542 C CA . PHE A 1 69 ? 12.647 0.760 -14.272 1.00 75.94 69 PHE A CA 1
ATOM 543 C C . PHE A 1 69 ? 13.141 -0.618 -13.833 1.00 75.94 69 PHE A C 1
ATOM 545 O O . PHE A 1 69 ? 12.434 -1.615 -13.981 1.00 75.94 69 PHE A O 1
ATOM 552 N N . TYR A 1 70 ? 14.340 -0.666 -13.254 1.00 71.81 70 TYR A N 1
ATOM 553 C CA . TYR A 1 70 ? 14.949 -1.890 -12.737 1.00 71.81 70 TYR A CA 1
ATOM 554 C C . TYR A 1 70 ? 15.139 -1.782 -11.227 1.00 71.81 70 TYR A C 1
ATOM 556 O O . TYR A 1 70 ? 15.636 -0.773 -10.732 1.00 71.81 70 TYR A O 1
ATOM 564 N N . SER A 1 71 ? 14.780 -2.835 -10.493 1.00 71.06 71 SER A N 1
ATOM 565 C CA . SER A 1 71 ? 15.045 -2.953 -9.057 1.00 71.06 71 SER A CA 1
ATOM 566 C C . SER A 1 71 ? 15.996 -4.121 -8.794 1.00 71.06 71 SER A C 1
ATOM 568 O O . SER A 1 71 ? 15.839 -5.210 -9.347 1.00 71.06 71 SER A O 1
ATOM 570 N N . ARG A 1 72 ? 17.016 -3.910 -7.954 1.00 62.56 72 ARG A N 1
ATOM 571 C CA . ARG A 1 72 ? 18.014 -4.942 -7.630 1.00 62.56 72 ARG A CA 1
ATOM 572 C C . ARG A 1 72 ? 17.686 -5.590 -6.287 1.00 62.56 72 ARG A C 1
ATOM 574 O O . ARG A 1 72 ? 18.146 -5.108 -5.257 1.00 62.56 72 ARG A O 1
ATOM 581 N N . ARG A 1 73 ? 16.891 -6.667 -6.269 1.00 61.38 73 ARG A N 1
ATOM 582 C CA . ARG A 1 73 ? 16.564 -7.383 -5.018 1.00 61.38 73 ARG A CA 1
ATOM 583 C C . ARG A 1 73 ? 17.853 -7.913 -4.373 1.00 61.38 73 ARG A C 1
ATOM 585 O O . ARG A 1 73 ? 18.510 -8.781 -4.941 1.00 61.38 73 ARG A O 1
ATOM 592 N N . LYS A 1 74 ? 18.235 -7.405 -3.193 1.00 52.34 74 LYS A N 1
ATOM 593 C CA . LYS A 1 74 ? 19.230 -8.087 -2.353 1.00 52.34 74 LYS A CA 1
ATOM 594 C C . LYS A 1 74 ? 18.534 -9.279 -1.703 1.00 52.34 74 LYS A C 1
ATOM 596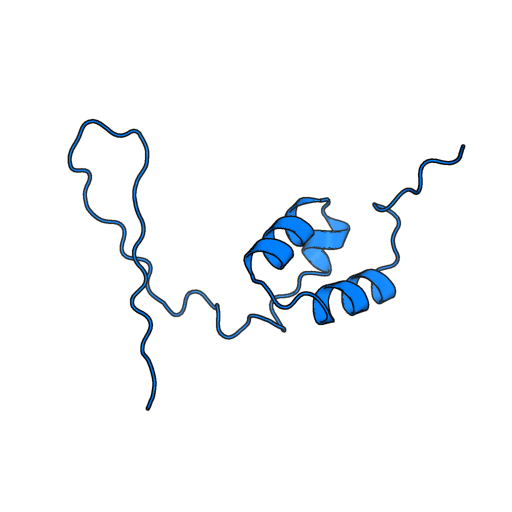 O O . LYS A 1 74 ? 17.755 -9.093 -0.774 1.00 52.34 74 LYS A O 1
ATOM 601 N N . PHE A 1 75 ? 18.813 -10.486 -2.183 1.00 43.53 75 PHE A N 1
ATOM 602 C CA . PHE A 1 75 ? 18.597 -11.677 -1.369 1.00 43.53 75 PHE A CA 1
ATOM 603 C C . PHE A 1 75 ? 19.595 -11.617 -0.213 1.00 43.53 75 PHE A C 1
ATOM 605 O O . PHE A 1 75 ? 20.805 -11.544 -0.430 1.00 43.53 75 PHE A O 1
ATOM 612 N N . ARG A 1 76 ? 19.078 -11.544 1.010 1.00 42.00 76 ARG A N 1
ATOM 613 C CA . ARG A 1 76 ? 19.867 -11.692 2.230 1.00 42.00 76 ARG A CA 1
ATOM 614 C C . ARG A 1 76 ? 19.813 -13.185 2.564 1.00 42.00 76 ARG A C 1
ATOM 616 O O . ARG A 1 76 ? 18.714 -13.692 2.767 1.00 42.00 76 ARG A O 1
ATOM 623 N N . ILE A 1 77 ? 20.966 -13.854 2.451 1.00 37.50 77 ILE A N 1
ATOM 624 C CA . ILE A 1 77 ? 21.180 -15.262 2.834 1.00 37.50 77 ILE A CA 1
ATOM 625 C C . ILE A 1 77 ? 20.966 -15.390 4.341 1.00 37.50 77 ILE A C 1
ATOM 627 O O . ILE A 1 77 ? 21.396 -14.450 5.054 1.00 37.50 77 ILE A O 1
#

Sequence (77 aa):
MAVANWAELSKDLSDVIVKRVKLIEDFIAFSVVCTSWRNSATKANFDFLSPQLPLLMLADKGDVDYRKFYSRRKFRI

InterPro domains:
  IPR001810 F-box domain [PF00646] (7-48)

Mean predicted aligned error: 12.72 Å

pLDDT: mean 73.34, std 12.12, range [37.5, 87.0]

Foldseek 3Di:
DDDPPPVPPDLVVLLVVLVVDPDVVVLVVQLPPDVSSVVSSDCVNPVVVPVPFPWDFDDDPDDDPDIDTDGDDDDDD

Organism: Capsicum annuum (NCBI:txid4072)

Radius of gyration: 17.24 Å; Cα contacts (8 Å, |Δi|>4): 53; chains: 1; bounding box: 53×22×40 Å

Secondary structure (DSSP, 8-state):
-----GGG--HHHHHHHHTT--SHHHHHHHHTS-HHHHHH--GGGGGGGSTTS--EEPPP-SS-SS--EE-------